Protein AF-H0BYA4-F1 (afdb_monomer)

Foldseek 3Di:
DDLVPDDQQDWADLPQQCDDVVRHHPVSHHSVVVVVVVVPDQDDWDDPDVPDTTDGSNSRVVVCVVVDDD

Nearest PDB structures (foldseek):
  6ama-assembly1_B  TM=6.837E-01  e=1.820E-01  Streptomyces venezuelae
  6amk-assembly1_B  TM=7.280E-01  e=4.642E-01  Streptomyces venezuelae
  8dgl-assembly1_B  TM=6.856E-01  e=8.476E-01  Mesorhizobium japonicum R7A
  2zhg-assembly1_A-2  TM=5.016E-01  e=1.448E+00  Escherichia coli K-12

Structure (mmCIF, N/CA/C/O backbone):
data_AF-H0BYA4-F1
#
_entry.id   AF-H0BYA4-F1
#
loop_
_atom_site.group_PDB
_atom_site.id
_atom_site.type_symbol
_atom_site.label_atom_id
_atom_site.label_alt_id
_atom_site.label_comp_id
_atom_site.label_asym_id
_atom_site.label_entity_id
_atom_site.label_seq_id
_atom_site.pdbx_PDB_ins_code
_atom_site.Cartn_x
_atom_site.Cartn_y
_atom_s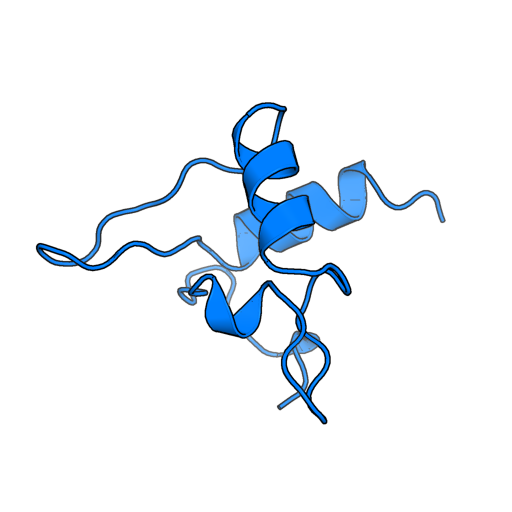ite.Cartn_z
_atom_site.occupancy
_atom_site.B_iso_or_equiv
_atom_site.auth_seq_id
_atom_site.auth_comp_id
_atom_site.auth_asym_id
_atom_site.auth_atom_id
_atom_site.pdbx_PDB_model_num
ATOM 1 N N . MET A 1 1 ? 1.686 -16.089 12.510 1.00 46.56 1 MET A N 1
ATOM 2 C CA . MET A 1 1 ? 2.773 -16.037 11.508 1.00 46.56 1 MET A CA 1
ATOM 3 C C . MET A 1 1 ? 3.551 -14.768 11.791 1.00 46.56 1 MET A C 1
ATOM 5 O O . MET A 1 1 ? 3.013 -13.696 11.542 1.00 46.56 1 MET A O 1
ATOM 9 N N . ASN A 1 2 ? 4.731 -14.897 12.393 1.00 44.91 2 ASN A N 1
ATOM 10 C CA . ASN A 1 2 ? 5.599 -13.771 12.738 1.00 44.91 2 ASN A CA 1
ATOM 11 C C . ASN A 1 2 ? 6.329 -13.320 11.467 1.00 44.91 2 ASN A C 1
ATOM 13 O O . ASN A 1 2 ? 6.811 -14.158 10.709 1.00 44.91 2 ASN A O 1
ATOM 17 N N . ALA A 1 3 ? 6.370 -12.017 11.193 1.00 52.97 3 ALA A N 1
ATOM 18 C CA . ALA A 1 3 ? 6.960 -11.480 9.963 1.00 52.97 3 ALA A CA 1
ATOM 19 C C . ALA A 1 3 ? 8.501 -11.551 9.930 1.00 52.97 3 ALA A C 1
ATOM 21 O O . ALA A 1 3 ? 9.119 -11.237 8.911 1.00 52.97 3 ALA A O 1
ATOM 22 N N . GLU A 1 4 ? 9.116 -11.983 11.028 1.00 55.91 4 GLU A N 1
ATOM 23 C CA . GLU A 1 4 ? 10.563 -11.996 11.245 1.00 55.91 4 GLU A CA 1
ATOM 24 C C . GLU A 1 4 ? 11.275 -13.176 10.561 1.00 55.91 4 GLU A C 1
ATOM 26 O O . GLU A 1 4 ? 12.480 -13.114 10.363 1.00 55.91 4 GLU A O 1
ATOM 31 N N . THR A 1 5 ? 10.553 -14.210 10.108 1.00 61.47 5 THR A N 1
ATOM 32 C CA . THR A 1 5 ? 11.152 -15.404 9.469 1.00 61.47 5 THR A CA 1
ATOM 33 C C . THR A 1 5 ? 10.947 -15.505 7.955 1.00 61.47 5 THR A C 1
ATOM 35 O O . THR A 1 5 ? 11.324 -16.504 7.347 1.00 61.47 5 THR A O 1
ATOM 38 N N . LEU A 1 6 ? 10.346 -14.502 7.307 1.00 64.56 6 LEU A N 1
ATOM 39 C CA . LEU A 1 6 ? 10.201 -14.511 5.844 1.00 64.56 6 LEU A CA 1
ATOM 40 C C . LEU A 1 6 ? 11.559 -14.267 5.169 1.00 64.56 6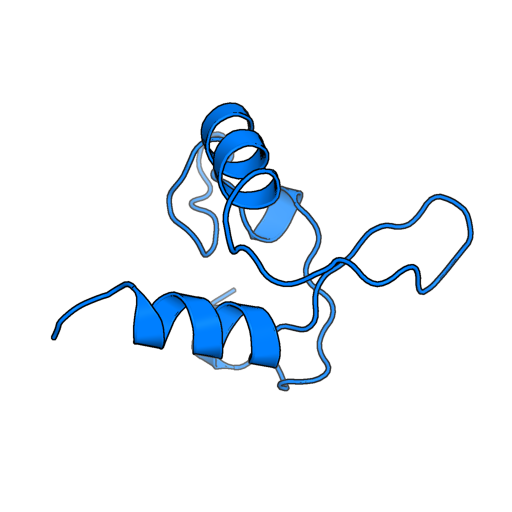 LEU A C 1
ATOM 42 O O . LEU A 1 6 ? 12.283 -13.358 5.570 1.00 64.56 6 LEU A O 1
ATOM 46 N N . ASN A 1 7 ? 11.890 -15.039 4.131 1.00 84.56 7 ASN A N 1
ATOM 47 C CA . ASN A 1 7 ? 13.026 -14.720 3.262 1.00 84.56 7 ASN A CA 1
ATOM 48 C C . ASN A 1 7 ? 12.827 -13.330 2.624 1.00 84.56 7 ASN A C 1
ATOM 50 O O . ASN A 1 7 ? 11.684 -12.939 2.378 1.00 84.56 7 ASN A O 1
ATOM 54 N N . ASP A 1 8 ? 13.898 -12.593 2.331 1.00 85.25 8 ASP A N 1
ATOM 55 C CA . ASP A 1 8 ? 13.784 -11.233 1.774 1.00 85.25 8 ASP A CA 1
ATOM 56 C C . ASP A 1 8 ? 13.103 -11.210 0.392 1.00 85.25 8 ASP A C 1
ATOM 58 O O . ASP A 1 8 ? 12.395 -10.252 0.069 1.00 85.25 8 ASP A O 1
ATOM 62 N N . ASP A 1 9 ? 13.202 -12.302 -0.373 1.00 87.44 9 ASP A N 1
ATOM 63 C CA . ASP A 1 9 ? 12.496 -12.485 -1.650 1.00 87.44 9 ASP A CA 1
ATOM 64 C C . ASP A 1 9 ? 11.010 -12.851 -1.504 1.00 87.44 9 ASP A C 1
ATOM 66 O O . ASP A 1 9 ? 10.295 -12.968 -2.503 1.00 87.44 9 ASP A O 1
ATOM 70 N N . ALA A 1 10 ? 10.509 -13.053 -0.282 1.00 92.62 10 ALA A N 1
ATOM 71 C CA . ALA A 1 10 ? 9.103 -13.371 -0.079 1.00 92.62 10 ALA A CA 1
ATOM 72 C C . ALA A 1 10 ? 8.206 -12.212 -0.534 1.00 92.62 10 ALA A C 1
ATOM 74 O O . ALA A 1 10 ? 8.502 -11.039 -0.305 1.00 92.62 10 ALA A O 1
ATOM 75 N N . LEU A 1 11 ? 7.069 -12.546 -1.149 1.00 94.44 11 LEU A N 1
ATOM 76 C CA . LEU A 1 11 ? 6.138 -11.557 -1.682 1.00 94.44 11 LEU A CA 1
ATOM 77 C C . LEU A 1 11 ? 5.005 -11.265 -0.699 1.00 94.44 11 LEU A C 1
ATOM 79 O O . LEU A 1 11 ? 4.232 -12.146 -0.322 1.00 94.44 11 LEU A O 1
ATOM 83 N N . LEU A 1 12 ? 4.886 -9.996 -0.324 1.00 94.94 12 LEU A N 1
ATOM 84 C CA . LEU A 1 12 ? 3.855 -9.469 0.556 1.00 94.94 12 LEU A CA 1
ATOM 85 C C . LEU A 1 12 ? 2.753 -8.804 -0.261 1.00 94.94 12 LEU A C 1
ATOM 87 O O . LEU A 1 12 ? 3.012 -7.942 -1.095 1.00 94.94 12 LEU A O 1
ATOM 91 N N . ARG A 1 13 ? 1.495 -9.160 0.003 1.00 94.81 13 ARG A N 1
ATOM 92 C CA . ARG A 1 13 ? 0.332 -8.436 -0.536 1.00 94.81 13 ARG A CA 1
ATOM 93 C C . ARG A 1 13 ? -0.133 -7.368 0.444 1.00 94.81 13 ARG A C 1
ATOM 95 O O . ARG A 1 13 ? 0.081 -7.498 1.646 1.00 94.81 13 ARG A O 1
ATOM 102 N N . VAL A 1 14 ? -0.910 -6.394 -0.043 1.00 94.56 14 VAL A N 1
ATOM 103 C CA . VAL A 1 14 ? -1.555 -5.344 0.783 1.00 94.56 14 VAL A CA 1
ATOM 104 C C . VAL A 1 14 ? -2.170 -5.924 2.057 1.00 94.56 14 VAL A C 1
ATOM 106 O O . VAL A 1 14 ? -1.996 -5.413 3.148 1.00 94.56 14 VAL A O 1
ATOM 109 N N . SER A 1 15 ? -2.820 -7.077 1.926 1.00 92.00 15 SER A N 1
ATOM 110 C CA . SER A 1 15 ? -3.522 -7.758 3.010 1.00 92.00 15 SER A CA 1
ATOM 111 C C . SER A 1 15 ? -2.623 -8.299 4.145 1.00 92.00 15 SER A C 1
ATOM 113 O O . SER A 1 15 ? -3.147 -8.699 5.182 1.00 92.00 15 SER A O 1
ATOM 115 N N . GLN A 1 16 ? -1.310 -8.392 3.917 1.00 93.88 16 GLN A N 1
ATOM 116 C CA . GLN A 1 16 ? -0.282 -8.726 4.911 1.00 93.88 16 GLN A CA 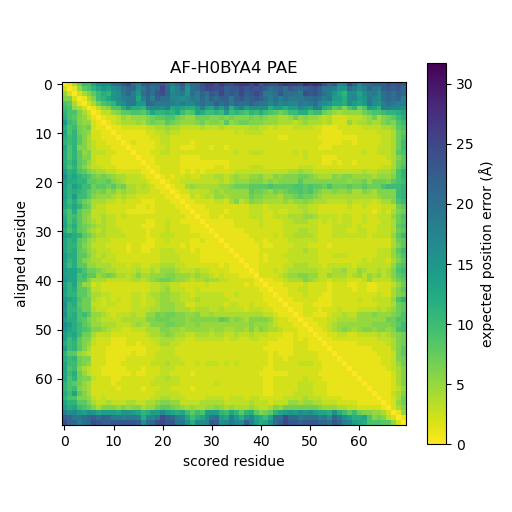1
ATOM 117 C C . GLN A 1 16 ? 0.425 -7.468 5.436 1.00 93.88 16 GLN A C 1
ATOM 119 O O . GLN A 1 16 ? 0.904 -7.471 6.564 1.00 93.88 16 GLN A O 1
ATOM 124 N N . LEU A 1 17 ? 0.477 -6.402 4.632 1.00 94.62 17 LEU A N 1
ATOM 125 C CA . LEU A 1 17 ? 1.067 -5.116 5.007 1.00 94.62 17 LEU A CA 1
ATOM 126 C C . LEU A 1 17 ? 0.153 -4.323 5.949 1.00 94.62 17 LEU A C 1
ATOM 128 O O . LEU A 1 17 ? 0.625 -3.711 6.898 1.00 94.62 17 LEU A O 1
ATOM 132 N N . THR A 1 1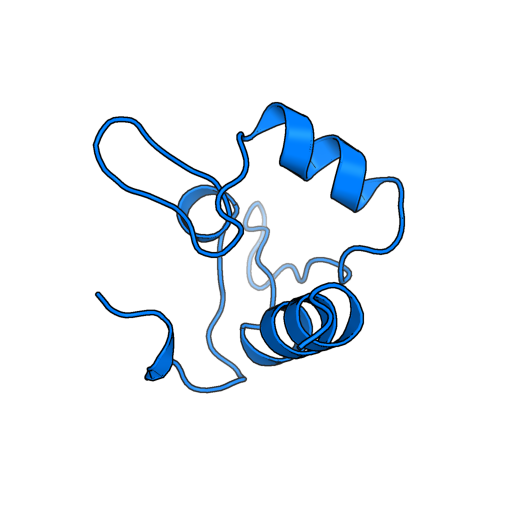8 ? -1.157 -4.364 5.712 1.00 95.19 1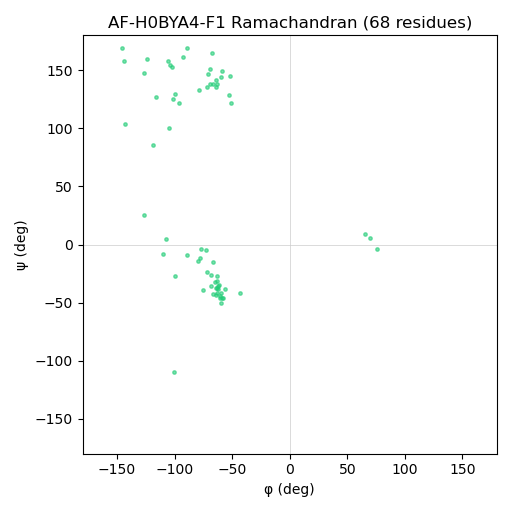8 THR A N 1
ATOM 133 C CA . THR A 1 18 ? -2.152 -3.551 6.420 1.00 95.19 18 THR A CA 1
ATOM 134 C C . THR A 1 18 ? -2.894 -4.351 7.478 1.00 95.19 18 THR A C 1
ATOM 136 O O . THR A 1 18 ? -3.121 -5.552 7.309 1.00 95.19 18 THR A O 1
ATOM 139 N N . ASN A 1 19 ? -3.381 -3.671 8.510 1.00 92.94 19 ASN A N 1
ATOM 140 C CA . ASN A 1 19 ? -4.261 -4.262 9.511 1.00 92.94 19 ASN A CA 1
ATOM 141 C C . ASN A 1 19 ? -5.549 -4.806 8.885 1.00 92.94 19 ASN A C 1
ATOM 143 O O . ASN A 1 19 ? -6.126 -4.223 7.961 1.00 92.94 19 ASN A O 1
ATOM 147 N N . LYS A 1 20 ? -6.019 -5.917 9.447 1.00 87.44 20 LYS A N 1
ATOM 148 C CA . LYS A 1 20 ? -7.348 -6.493 9.241 1.00 87.44 20 LYS A CA 1
ATOM 149 C C . LYS A 1 20 ? -8.049 -6.643 10.595 1.00 87.44 20 LYS A C 1
ATOM 151 O O . LYS A 1 20 ? -7.361 -6.707 11.617 1.00 87.44 20 LYS A O 1
ATOM 156 N N . PRO A 1 21 ? -9.391 -6.751 10.628 1.00 87.06 21 PRO A N 1
ATOM 157 C CA . PRO A 1 21 ? -10.110 -7.069 11.859 1.00 87.06 21 PRO A CA 1
ATOM 158 C C . PRO A 1 21 ? -9.507 -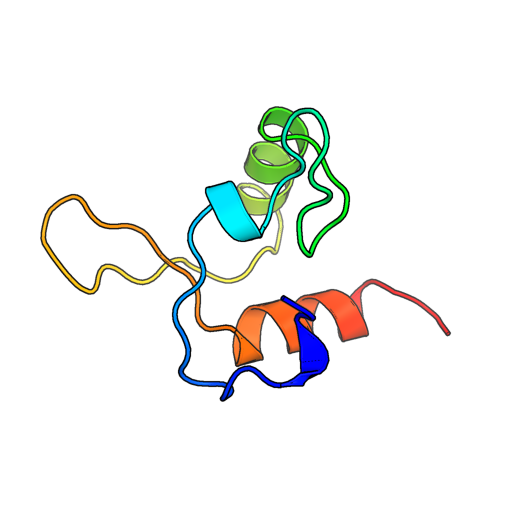8.309 12.535 1.00 87.06 21 PRO A C 1
ATOM 160 O O . PRO A 1 21 ? -9.381 -9.358 11.903 1.00 87.06 21 PRO A O 1
ATOM 163 N N . GLY A 1 22 ? -9.060 -8.162 13.785 1.00 85.38 22 GLY A N 1
ATOM 164 C CA . GLY A 1 22 ? -8.449 -9.241 14.571 1.00 85.38 22 GLY A CA 1
ATOM 165 C C . GLY A 1 22 ? -7.063 -9.715 14.111 1.00 85.38 22 GLY A C 1
ATOM 166 O O . GLY A 1 22 ? -6.551 -10.687 14.660 1.00 85.38 22 GLY A O 1
ATOM 167 N N . LYS A 1 23 ? -6.436 -9.068 13.117 1.00 85.94 23 LYS A N 1
ATOM 168 C CA . LYS A 1 23 ? -5.104 -9.450 12.627 1.00 85.94 23 LYS A CA 1
ATOM 169 C C . LYS A 1 23 ? -4.266 -8.218 12.259 1.00 85.94 23 LYS A C 1
ATOM 171 O O . LYS A 1 23 ? -4.491 -7.647 11.186 1.00 85.94 23 LYS A O 1
ATOM 176 N N . PRO A 1 24 ? -3.295 -7.816 13.099 1.00 87.00 24 PRO A N 1
ATOM 177 C CA . PRO A 1 24 ? -2.386 -6.731 12.755 1.00 87.00 24 PRO A CA 1
ATOM 178 C C . PRO A 1 24 ? -1.544 -7.107 11.529 1.00 87.00 24 PRO A C 1
ATOM 180 O O . PRO A 1 24 ? -1.120 -8.256 11.369 1.00 87.00 24 PRO A O 1
ATOM 183 N N . GLY A 1 25 ? -1.376 -6.142 10.629 1.00 89.25 25 GLY A N 1
ATOM 184 C CA . GLY A 1 25 ? -0.496 -6.248 9.470 1.00 89.25 25 GLY A CA 1
ATOM 185 C C . GLY A 1 25 ? 0.911 -5.781 9.816 1.00 89.25 25 GLY A C 1
ATOM 186 O O . GLY A 1 25 ? 1.129 -5.168 10.858 1.00 89.25 25 GLY A O 1
ATOM 187 N N . LEU A 1 26 ? 1.859 -6.042 8.919 1.00 90.88 26 LEU A N 1
ATOM 188 C CA . LEU A 1 26 ? 3.272 -5.733 9.139 1.00 90.88 26 LEU A CA 1
ATOM 189 C C . LEU A 1 26 ? 3.532 -4.254 9.461 1.00 90.88 26 LEU A C 1
ATOM 191 O O . LEU A 1 26 ? 4.381 -3.949 10.286 1.00 90.88 26 LEU A O 1
ATOM 195 N N . LEU A 1 27 ? 2.804 -3.345 8.814 1.00 91.62 27 LEU A N 1
ATOM 196 C CA . LEU A 1 27 ? 2.992 -1.905 8.980 1.00 91.62 27 LEU A CA 1
ATOM 197 C C . LEU A 1 27 ? 2.153 -1.321 10.121 1.00 91.62 27 LEU A C 1
ATOM 199 O O . LEU A 1 27 ? 2.266 -0.137 10.409 1.00 91.62 27 LEU A O 1
ATOM 203 N N . GLY A 1 28 ? 1.238 -2.095 10.712 1.00 90.56 28 GLY A N 1
ATOM 204 C CA . GLY A 1 28 ? 0.343 -1.588 11.754 1.00 90.56 28 GLY A CA 1
ATOM 205 C C . GLY A 1 28 ? -0.656 -0.514 11.292 1.00 90.56 28 GLY A C 1
ATOM 206 O O . GLY A 1 28 ? -1.346 0.062 12.129 1.00 90.56 28 GLY A O 1
ATOM 207 N N . VAL A 1 29 ? -0.782 -0.247 9.985 1.00 91.88 29 VAL A N 1
ATOM 208 C CA . VAL A 1 29 ? -1.659 0.805 9.438 1.00 91.88 29 VAL A CA 1
ATOM 209 C C . VAL A 1 29 ? -2.916 0.251 8.773 1.00 91.88 29 VAL A C 1
ATOM 211 O O . VAL A 1 29 ? -2.968 -0.897 8.323 1.00 91.88 29 VAL A O 1
ATOM 214 N N . SER A 1 30 ? -3.946 1.089 8.673 1.00 93.56 30 SER A N 1
ATOM 215 C CA . SER A 1 30 ? -5.140 0.790 7.881 1.00 93.56 30 SER A CA 1
ATOM 216 C C . SER A 1 30 ? -4.824 0.759 6.381 1.00 93.56 30 SER A C 1
ATOM 218 O O . SER A 1 30 ? -3.801 1.265 5.912 1.00 93.56 30 SER A O 1
ATOM 220 N N . ARG A 1 31 ? -5.745 0.198 5.592 1.00 93.12 31 ARG A N 1
ATOM 221 C CA . ARG A 1 31 ? -5.591 0.150 4.135 1.00 93.12 31 ARG A CA 1
ATOM 222 C C . ARG A 1 31 ? -5.588 1.536 3.484 1.00 93.12 31 ARG A C 1
ATOM 224 O O . ARG A 1 31 ? -4.836 1.752 2.544 1.00 93.12 31 ARG A O 1
ATOM 231 N N . SER A 1 32 ? -6.398 2.468 3.981 1.00 93.88 32 SER A N 1
ATOM 232 C CA . SER A 1 32 ? -6.429 3.845 3.477 1.00 93.88 32 SER A CA 1
ATOM 233 C C . SER A 1 32 ? -5.121 4.583 3.762 1.00 93.88 32 SER A C 1
ATOM 235 O O . SER A 1 32 ? -4.587 5.231 2.866 1.00 93.88 32 SER A O 1
ATOM 237 N N . SER A 1 33 ? -4.563 4.432 4.966 1.00 93.62 33 SER A N 1
ATOM 238 C CA . SER A 1 33 ? -3.253 4.998 5.305 1.00 93.62 33 SER A CA 1
ATOM 239 C C . SER A 1 33 ? -2.134 4.397 4.457 1.00 93.62 33 SER A C 1
ATOM 241 O O . SER A 1 33 ? -1.249 5.122 4.024 1.00 93.62 33 SER A O 1
ATOM 243 N N . PHE A 1 34 ? -2.201 3.100 4.150 1.00 94.69 34 PHE A N 1
ATOM 244 C CA . PHE A 1 34 ? -1.237 2.463 3.256 1.00 94.69 34 PHE A CA 1
ATOM 245 C C . PHE A 1 34 ? -1.218 3.077 1.852 1.00 94.69 34 P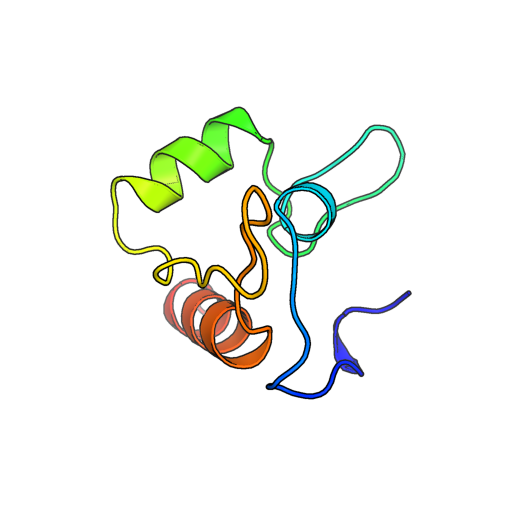HE A C 1
ATOM 247 O O . PHE A 1 34 ? -0.139 3.316 1.324 1.00 94.69 34 PHE A O 1
ATOM 254 N N . TYR A 1 35 ? -2.375 3.396 1.262 1.00 92.94 35 TYR A N 1
ATOM 255 C CA . TYR A 1 35 ? -2.395 4.067 -0.044 1.00 92.94 35 TYR A CA 1
ATOM 256 C C . TYR A 1 35 ? -1.718 5.444 -0.007 1.00 92.94 35 TYR A C 1
ATOM 258 O O . TYR A 1 35 ? -1.007 5.775 -0.942 1.00 92.94 35 TYR A O 1
ATOM 266 N N . ARG A 1 36 ? -1.822 6.188 1.103 1.00 93.56 36 ARG A N 1
ATOM 267 C CA . ARG A 1 36 ? -1.083 7.454 1.266 1.00 93.56 36 ARG A CA 1
ATOM 268 C C . ARG A 1 36 ? 0.434 7.258 1.313 1.00 93.56 36 ARG A C 1
ATOM 270 O O . ARG A 1 36 ? 1.165 8.129 0.868 1.00 93.56 36 ARG A O 1
ATOM 277 N N . LEU A 1 37 ? 0.908 6.130 1.850 1.00 91.94 37 LEU A N 1
ATOM 278 C CA . LEU A 1 37 ? 2.336 5.794 1.830 1.00 91.94 37 LEU A CA 1
ATOM 279 C C . LEU A 1 37 ? 2.816 5.487 0.406 1.00 91.94 37 LEU A C 1
ATOM 281 O O . LEU A 1 37 ? 3.937 5.849 0.061 1.00 91.94 37 LEU A O 1
ATOM 285 N N . LEU A 1 38 ? 1.974 4.852 -0.420 1.00 92.31 38 LEU A N 1
ATOM 286 C CA . LEU A 1 38 ? 2.295 4.571 -1.826 1.00 92.31 38 LEU A CA 1
ATOM 287 C C . LEU A 1 38 ? 2.486 5.843 -2.657 1.00 92.31 38 LEU A C 1
ATOM 289 O O . LEU A 1 38 ? 3.292 5.827 -3.581 1.00 92.31 38 LEU A O 1
ATOM 293 N N . ASP A 1 39 ? 1.772 6.917 -2.319 1.00 88.06 39 ASP A N 1
ATOM 294 C CA . ASP A 1 39 ? 1.923 8.227 -2.964 1.00 88.06 39 ASP A CA 1
ATOM 295 C C . ASP A 1 39 ? 3.164 8.999 -2.471 1.00 88.06 39 ASP A C 1
ATOM 297 O O . ASP A 1 39 ? 3.527 10.019 -3.054 1.00 88.06 39 ASP A O 1
ATOM 301 N N . ALA A 1 40 ? 3.803 8.529 -1.395 1.00 88.75 40 ALA A N 1
ATOM 3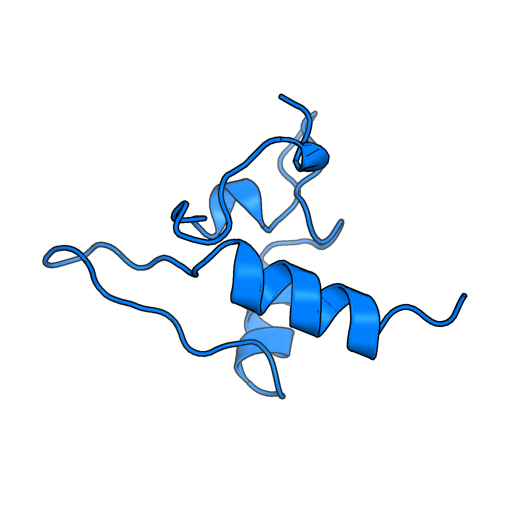02 C CA . ALA A 1 40 ? 5.001 9.118 -0.811 1.00 88.75 40 ALA A CA 1
ATOM 303 C C . ALA A 1 40 ? 6.262 8.339 -1.240 1.00 88.75 40 ALA A C 1
ATOM 305 O O . ALA A 1 40 ? 6.664 8.403 -2.398 1.00 88.75 40 ALA A O 1
ATOM 306 N N . ASP A 1 41 ? 6.886 7.608 -0.313 1.00 91.38 41 ASP A N 1
ATOM 307 C CA . ASP A 1 41 ? 8.176 6.922 -0.508 1.00 91.38 41 ASP A CA 1
ATOM 308 C C . ASP A 1 41 ? 8.103 5.423 -0.161 1.00 91.38 41 ASP A C 1
ATOM 310 O O . ASP A 1 41 ? 9.072 4.791 0.252 1.00 91.38 41 ASP A O 1
ATOM 314 N N . PHE A 1 42 ? 6.921 4.812 -0.247 1.00 94.69 42 PHE A N 1
ATOM 315 C CA . PHE A 1 42 ? 6.837 3.369 -0.032 1.00 94.69 42 PHE A CA 1
ATOM 316 C C . PHE A 1 42 ? 7.478 2.607 -1.209 1.00 94.69 42 PHE A C 1
ATOM 318 O O . PHE A 1 42 ? 7.356 3.047 -2.358 1.00 94.69 42 PHE A O 1
ATOM 325 N N . PRO A 1 43 ? 8.110 1.435 -0.979 1.00 95.38 43 PRO A N 1
ATOM 326 C CA . PRO A 1 43 ? 8.725 0.659 -2.048 1.00 95.38 43 PRO A CA 1
ATOM 327 C C . PRO A 1 43 ? 7.779 0.399 -3.221 1.00 95.38 43 PRO A C 1
ATOM 329 O O . PRO A 1 43 ? 6.574 0.173 -3.050 1.00 95.38 43 PRO A O 1
ATOM 332 N N . LYS A 1 44 ? 8.330 0.388 -4.437 1.00 94.12 44 LYS A N 1
ATOM 333 C CA . LYS A 1 44 ? 7.536 0.141 -5.643 1.00 94.12 44 LYS A CA 1
ATOM 334 C C . LYS A 1 44 ? 7.006 -1.298 -5.650 1.00 94.12 44 LYS A C 1
ATOM 336 O O . LYS A 1 44 ? 7.747 -2.227 -5.325 1.00 94.12 44 LYS A O 1
ATOM 341 N N . PRO A 1 45 ? 5.743 -1.514 -6.048 1.00 95.25 45 PRO A N 1
ATOM 342 C CA . PRO A 1 45 ? 5.216 -2.860 -6.177 1.00 95.25 45 PRO A CA 1
ATOM 343 C C . PRO A 1 45 ? 5.856 -3.605 -7.346 1.00 95.25 45 PRO A C 1
ATOM 345 O O . PRO A 1 45 ? 6.151 -3.030 -8.395 1.00 95.25 45 PRO A O 1
ATOM 348 N N . ILE A 1 46 ? 5.924 -4.922 -7.209 1.00 95.00 46 ILE A N 1
ATOM 349 C CA . ILE A 1 46 ? 6.187 -5.855 -8.297 1.00 95.00 46 ILE A CA 1
ATOM 350 C C . ILE A 1 46 ? 4.897 -6.565 -8.727 1.00 95.00 46 ILE A C 1
ATOM 352 O O . ILE A 1 46 ? 3.944 -6.721 -7.953 1.00 95.00 46 ILE A O 1
ATOM 356 N N . ARG A 1 47 ? 4.871 -7.013 -9.985 1.00 95.44 47 ARG A N 1
ATOM 357 C CA . ARG A 1 47 ? 3.743 -7.735 -10.586 1.00 95.44 47 ARG A CA 1
ATOM 358 C C . ARG A 1 47 ? 4.194 -9.135 -11.005 1.00 95.44 47 ARG A C 1
ATOM 360 O O . ARG A 1 47 ? 4.603 -9.306 -12.148 1.00 95.44 47 ARG A O 1
ATOM 367 N N . PRO A 1 48 ? 4.167 -10.127 -10.095 1.00 90.56 48 PRO A N 1
ATOM 368 C CA . PRO A 1 48 ? 4.641 -11.476 -10.409 1.00 90.56 48 PRO A CA 1
ATOM 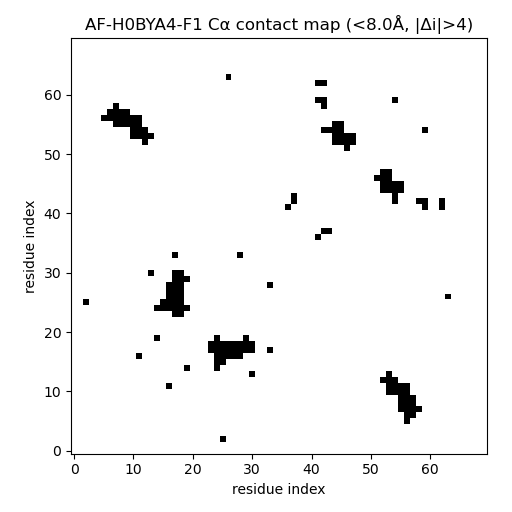369 C C . PRO A 1 48 ? 3.737 -12.198 -11.418 1.00 90.56 48 PRO A C 1
ATOM 371 O O . PRO A 1 48 ? 4.192 -13.089 -12.122 1.00 90.56 48 PRO A O 1
ATOM 374 N N . LEU A 1 49 ? 2.456 -11.820 -11.476 1.00 92.31 49 LEU A N 1
ATOM 375 C CA . LEU A 1 49 ? 1.444 -12.370 -12.374 1.00 92.31 49 LEU A CA 1
ATOM 376 C C . LEU A 1 49 ? 0.484 -11.251 -12.814 1.00 92.31 49 LEU A C 1
ATOM 378 O O . LEU A 1 49 ? 0.333 -10.259 -12.086 1.00 92.31 49 LEU A O 1
ATOM 382 N N . PRO A 1 50 ? -0.222 -11.407 -13.949 1.00 94.00 50 PRO A N 1
ATOM 383 C CA . PRO A 1 50 ? -1.296 -10.498 -14.339 1.00 94.00 50 PRO A CA 1
ATOM 384 C C . PRO A 1 50 ? -2.326 -10.334 -13.210 1.00 94.00 50 PRO A C 1
ATOM 386 O O . PRO A 1 50 ? -2.805 -11.309 -12.638 1.00 94.00 50 PRO A O 1
ATOM 389 N N . GLY A 1 51 ? -2.637 -9.088 -12.846 1.00 91.88 51 GLY A N 1
ATOM 390 C CA . GLY A 1 51 ? -3.589 -8.773 -11.772 1.00 91.88 51 GLY A CA 1
ATOM 391 C C . GLY A 1 51 ? -3.074 -8.969 -10.338 1.00 91.88 51 GLY A C 1
ATOM 392 O O . GLY A 1 51 ? -3.773 -8.610 -9.391 1.00 91.88 51 GLY A O 1
ATOM 393 N N . VAL A 1 52 ? -1.852 -9.477 -10.140 1.00 93.69 52 VAL A N 1
ATOM 394 C CA . VAL A 1 52 ? -1.254 -9.628 -8.807 1.00 93.69 52 VAL A CA 1
ATOM 395 C C . VAL A 1 52 ? -0.263 -8.500 -8.556 1.00 93.69 52 VAL A C 1
ATOM 397 O O . VAL A 1 52 ? 0.670 -8.293 -9.322 1.00 93.69 52 VAL A O 1
ATOM 400 N N . VAL A 1 53 ? -0.465 -7.785 -7.451 1.00 95.44 53 VAL A N 1
ATOM 401 C CA . VAL A 1 53 ? 0.435 -6.736 -6.962 1.00 95.44 53 VAL A CA 1
ATOM 402 C C . VAL A 1 53 ? 0.993 -7.179 -5.616 1.00 95.44 53 VAL A C 1
ATOM 404 O O . VAL A 1 53 ? 0.228 -7.555 -4.718 1.00 95.44 53 VAL A O 1
ATOM 407 N N . ALA A 1 54 ? 2.315 -7.162 -5.492 1.00 96.31 54 ALA A N 1
ATOM 408 C CA . ALA A 1 54 ? 3.023 -7.546 -4.281 1.00 96.31 54 ALA A CA 1
ATOM 409 C C . ALA A 1 54 ? 4.287 -6.702 -4.080 1.00 96.31 54 ALA A C 1
ATOM 411 O O . ALA A 1 54 ? 4.708 -5.984 -4.978 1.00 96.31 54 ALA A O 1
ATOM 412 N N . TRP A 1 55 ? 4.897 -6.811 -2.908 1.00 96.06 55 TRP A N 1
ATOM 413 C CA . TRP A 1 55 ? 6.152 -6.161 -2.541 1.00 96.06 55 TRP A CA 1
ATOM 414 C C . TRP A 1 55 ? 7.127 -7.208 -2.025 1.00 96.06 55 TRP A C 1
ATOM 416 O O . TRP A 1 55 ? 6.693 -8.178 -1.401 1.00 96.06 55 TRP A O 1
ATOM 426 N N . ARG A 1 56 ? 8.428 -7.026 -2.256 1.00 95.44 56 ARG A N 1
ATOM 427 C CA . ARG A 1 56 ? 9.434 -7.887 -1.629 1.00 95.44 56 ARG A CA 1
ATOM 428 C C . ARG A 1 56 ? 9.488 -7.598 -0.132 1.00 95.44 56 ARG A C 1
ATOM 430 O O . ARG A 1 56 ? 9.429 -6.442 0.286 1.00 95.44 56 ARG A O 1
ATOM 437 N N . ALA A 1 57 ? 9.597 -8.644 0.677 1.00 94.19 57 ALA A N 1
ATOM 438 C CA . ALA A 1 57 ? 9.676 -8.513 2.125 1.00 94.19 57 ALA A CA 1
ATOM 439 C C . ALA A 1 57 ? 10.922 -7.722 2.555 1.00 94.19 57 ALA A C 1
ATOM 441 O O . ALA A 1 57 ? 10.821 -6.900 3.465 1.00 94.19 57 ALA A O 1
ATOM 442 N N . GLY A 1 58 ? 12.056 -7.916 1.871 1.00 93.50 58 GLY A N 1
ATOM 443 C CA . GLY A 1 58 ? 13.302 -7.188 2.129 1.00 93.50 58 GLY A CA 1
ATOM 444 C C . GLY A 1 58 ? 13.158 -5.674 1.958 1.00 93.50 58 GLY A C 1
ATOM 445 O O . GLY A 1 58 ? 13.474 -4.925 2.882 1.00 93.50 58 GLY A O 1
ATOM 446 N N . ASP A 1 59 ? 12.592 -5.228 0.831 1.00 94.94 59 ASP A N 1
ATOM 447 C CA . ASP A 1 59 ? 12.388 -3.800 0.540 1.00 94.94 59 ASP A CA 1
ATOM 448 C C . ASP A 1 59 ? 11.483 -3.145 1.592 1.00 94.94 59 ASP A C 1
ATOM 450 O O . ASP A 1 59 ? 11.778 -2.071 2.114 1.00 94.94 59 ASP A O 1
ATOM 454 N N . VAL A 1 60 ? 10.394 -3.827 1.961 1.00 94.44 60 VAL A N 1
ATOM 455 C CA . VAL A 1 60 ? 9.466 -3.342 2.990 1.00 94.44 60 VAL A CA 1
ATOM 456 C C . VAL A 1 60 ? 10.156 -3.247 4.349 1.00 94.44 60 VAL A C 1
ATOM 458 O O . VAL A 1 60 ? 9.997 -2.247 5.042 1.00 94.44 60 VAL A O 1
ATOM 461 N N . ARG A 1 61 ? 10.954 -4.246 4.743 1.00 92.31 61 ARG A N 1
ATOM 462 C CA . ARG A 1 61 ? 11.721 -4.199 5.999 1.00 92.31 61 ARG A CA 1
ATOM 463 C C . ARG A 1 61 ? 12.745 -3.075 6.005 1.00 92.31 61 ARG A C 1
ATOM 465 O O . ARG A 1 61 ? 12.905 -2.417 7.029 1.00 92.31 61 ARG A O 1
ATOM 472 N N . GLN A 1 62 ? 13.450 -2.865 4.895 1.00 93.12 62 GLN A N 1
ATOM 473 C CA . GLN A 1 62 ? 14.404 -1.768 4.775 1.00 93.12 62 GLN A CA 1
ATOM 474 C C . GLN A 1 62 ? 13.698 -0.425 4.954 1.00 93.12 62 GLN A C 1
ATOM 476 O O . GLN A 1 62 ? 14.140 0.374 5.772 1.00 93.12 62 GLN A O 1
ATOM 481 N N . TRP A 1 63 ? 12.556 -0.235 4.292 1.00 93.94 63 TRP A N 1
ATOM 482 C CA . TRP A 1 63 ? 11.737 0.960 4.455 1.00 93.94 63 TRP A CA 1
ATOM 483 C C . TRP A 1 63 ? 11.285 1.169 5.908 1.00 93.94 63 TRP A C 1
ATOM 485 O O . TRP A 1 63 ? 11.445 2.268 6.437 1.00 93.94 63 TRP A O 1
ATOM 495 N N . ILE A 1 64 ? 10.797 0.118 6.586 1.00 92.00 64 ILE A N 1
ATOM 496 C CA . ILE A 1 64 ? 10.399 0.185 8.005 1.00 92.00 64 ILE A CA 1
ATOM 497 C C . ILE A 1 64 ? 11.577 0.628 8.878 1.00 92.00 64 ILE A C 1
ATOM 499 O O . ILE A 1 64 ? 11.402 1.508 9.717 1.00 92.00 64 ILE A O 1
ATOM 503 N N . ARG A 1 65 ? 12.771 0.052 8.672 1.00 91.06 65 ARG A N 1
ATOM 504 C CA . ARG A 1 65 ? 13.988 0.424 9.416 1.00 91.06 65 ARG A CA 1
ATOM 505 C C . ARG A 1 65 ? 14.402 1.875 9.178 1.00 91.06 65 ARG A C 1
ATOM 507 O O . ARG A 1 65 ? 14.879 2.513 10.103 1.00 91.06 65 ARG A O 1
ATOM 514 N N . SER A 1 66 ? 14.208 2.401 7.972 1.00 90.31 66 SER A N 1
ATOM 515 C CA . SER A 1 66 ? 14.504 3.805 7.663 1.00 90.31 66 SER A CA 1
ATOM 516 C C . SER A 1 66 ? 13.513 4.792 8.295 1.00 90.31 66 SER A C 1
ATOM 518 O O . SER A 1 66 ? 13.871 5.947 8.495 1.00 90.31 66 SER A O 1
ATOM 520 N N . HIS A 1 67 ? 12.288 4.355 8.612 1.00 83.88 67 HIS A N 1
ATOM 521 C CA . HIS A 1 67 ? 11.200 5.216 9.106 1.00 83.88 67 HIS A CA 1
ATOM 522 C C . HIS A 1 67 ? 10.834 4.991 10.579 1.00 83.88 67 HIS A C 1
ATOM 524 O O . HIS A 1 67 ? 10.043 5.752 11.134 1.00 83.88 67 HIS A O 1
ATOM 530 N N . SER A 1 68 ? 11.388 3.959 11.213 1.00 68.38 68 SER A N 1
ATOM 531 C CA . SER A 1 68 ? 11.223 3.691 12.642 1.00 68.38 68 SER A CA 1
ATOM 532 C C . SER A 1 68 ? 12.522 4.082 13.348 1.00 68.38 68 SER A C 1
ATOM 534 O O . SER A 1 68 ? 13.489 3.324 13.256 1.00 68.38 68 SER A O 1
ATOM 536 N N . PRO A 1 69 ? 12.597 5.258 13.995 1.00 47.72 69 PRO A N 1
ATOM 537 C CA . PRO A 1 69 ? 13.736 5.580 14.842 1.00 47.72 69 PRO A CA 1
ATOM 538 C C . PRO A 1 69 ? 13.761 4.604 16.026 1.00 47.72 69 PRO A C 1
ATOM 540 O O . PRO A 1 69 ? 12.707 4.301 16.593 1.00 47.72 69 PRO A O 1
ATOM 543 N N . SER A 1 70 ? 14.951 4.082 16.338 1.00 45.53 70 SER A N 1
ATOM 544 C CA . SER A 1 70 ? 15.219 3.291 17.546 1.00 45.53 70 SER A CA 1
ATOM 545 C C . SER A 1 70 ? 14.822 4.021 18.825 1.00 45.53 70 SER A C 1
ATOM 547 O O . SER A 1 70 ? 14.962 5.266 18.856 1.00 45.53 70 SER A O 1
#

Solvent-accessible surface area (backbone atoms only — not comparable to full-atom values): 4323 Å² total; per-residue (Å²): 135,72,82,85,78,63,56,48,84,37,75,39,38,68,82,50,39,18,41,50,94,98,40,83,17,78,69,69,34,48,63,72,58,48,55,56,37,61,77,64,82,48,78,76,72,43,65,92,45,93,96,41,67,28,32,44,41,41,56,52,50,52,52,49,59,76,72,48,81,130

Mean predicted aligned error: 5.2 Å

Sequence (70 aa):
MNAETLNDDALLRVSQLTNKPGKPGLLGVSRSSFYRLLDADFPKPIRPLPGVVAWRAGDVRQWIRSHSPS

Radius of gyration: 11.79 Å; Cα contacts (8 Å, |Δi|>4): 82; chains: 1; bounding box: 25×25×32 Å

pLDDT: mean 87.28, std 13.37, range [44.91, 96.31]

Secondary structure (DSSP, 8-state):
--GGGS-TTPEEPHHHHS-BTTB--TT---HHHHHHHHTTTPPPPB-SSTT--BEEHHHHHHHHHHHS--